Protein AF-A0AAW1RAV0-F1 (afdb_monomer)

Radius of gyration: 24.22 Å; Cα contacts (8 Å, |Δi|>4): 244; chains: 1; bounding box: 45×70×54 Å

Structure (mmCIF, N/CA/C/O backbone):
data_AF-A0AAW1RAV0-F1
#
_entry.id   AF-A0AAW1RAV0-F1
#
loop_
_atom_site.group_PDB
_atom_site.id
_atom_site.type_symbol
_atom_site.label_atom_id
_atom_site.label_alt_id
_atom_site.label_comp_id
_atom_site.label_asym_id
_atom_site.label_entity_id
_atom_site.label_seq_id
_atom_site.pdbx_PDB_ins_code
_atom_site.Cartn_x
_atom_site.Cartn_y
_atom_site.Cartn_z
_atom_site.occupancy
_atom_site.B_iso_or_equiv
_atom_site.auth_seq_id
_atom_site.auth_comp_id
_atom_site.auth_asym_id
_atom_site.auth_atom_id
_atom_site.pdbx_PDB_model_num
ATOM 1 N N . MET A 1 1 ? 7.254 -11.594 7.470 1.00 44.41 1 MET A N 1
ATOM 2 C CA . MET A 1 1 ? 8.210 -12.297 6.587 1.00 44.41 1 MET A CA 1
ATOM 3 C C . MET A 1 1 ? 8.065 -11.671 5.215 1.00 44.41 1 MET A C 1
ATOM 5 O O . MET A 1 1 ? 6.943 -11.585 4.743 1.00 44.41 1 MET A O 1
ATOM 9 N N . GLN A 1 2 ? 9.143 -11.144 4.647 1.00 53.47 2 GLN A N 1
ATOM 10 C CA . GLN A 1 2 ? 9.135 -10.492 3.337 1.00 53.47 2 GLN A CA 1
ATOM 11 C C . GLN A 1 2 ? 9.675 -11.492 2.313 1.00 53.47 2 GLN A C 1
ATOM 13 O O . GLN A 1 2 ? 10.754 -12.042 2.530 1.00 53.47 2 GLN A O 1
ATOM 18 N N . PHE A 1 3 ? 8.926 -11.774 1.246 1.00 66.62 3 PHE A N 1
ATOM 19 C CA . PHE A 1 3 ? 9.378 -12.679 0.187 1.00 66.62 3 PHE A CA 1
ATOM 20 C C . PHE A 1 3 ? 9.877 -11.849 -0.990 1.00 66.62 3 PHE A C 1
ATOM 22 O O . PHE A 1 3 ? 9.057 -11.342 -1.748 1.00 66.62 3 PHE A O 1
ATOM 29 N N . VAL A 1 4 ? 11.200 -11.715 -1.127 1.00 66.69 4 VAL A N 1
ATOM 30 C CA . VAL A 1 4 ? 11.848 -11.036 -2.259 1.00 66.69 4 VAL A CA 1
ATOM 31 C C . VAL A 1 4 ? 12.304 -12.091 -3.271 1.00 66.69 4 VAL A C 1
ATOM 33 O O . VAL A 1 4 ? 13.114 -12.948 -2.908 1.00 66.69 4 VAL A O 1
ATOM 36 N N . PRO A 1 5 ? 11.813 -12.071 -4.521 1.00 67.25 5 PRO A N 1
ATOM 37 C CA . PRO A 1 5 ? 12.264 -13.010 -5.538 1.00 67.25 5 PRO A CA 1
ATOM 38 C C . PRO A 1 5 ? 13.743 -12.762 -5.878 1.00 67.25 5 PRO A C 1
ATOM 40 O O . PRO A 1 5 ? 14.196 -11.622 -5.989 1.00 67.25 5 PRO A O 1
ATOM 43 N N . SER A 1 6 ? 14.510 -13.838 -6.057 1.00 64.38 6 SER A N 1
ATOM 44 C CA . SER A 1 6 ? 15.963 -13.801 -6.297 1.00 64.38 6 SER A CA 1
ATOM 45 C C . SER A 1 6 ? 16.369 -13.170 -7.639 1.00 64.38 6 SER A C 1
ATOM 47 O O . SER A 1 6 ? 17.538 -12.856 -7.840 1.00 64.38 6 SER A O 1
ATOM 49 N N . ASN A 1 7 ? 15.418 -12.936 -8.546 1.00 68.69 7 ASN A N 1
ATOM 50 C CA . ASN A 1 7 ? 15.601 -12.352 -9.877 1.00 68.69 7 ASN A CA 1
ATOM 51 C C . ASN A 1 7 ? 15.061 -10.912 -9.992 1.00 68.69 7 ASN A C 1
ATOM 53 O O . ASN A 1 7 ? 14.466 -10.538 -11.004 1.00 68.69 7 ASN A O 1
ATOM 57 N N . CYS A 1 8 ? 15.281 -10.082 -8.972 1.00 76.75 8 CYS A N 1
ATOM 58 C CA . CYS A 1 8 ? 14.902 -8.672 -9.012 1.00 76.75 8 CYS A CA 1
ATOM 59 C C . CYS A 1 8 ? 15.866 -7.833 -9.870 1.00 76.75 8 CYS A C 1
ATOM 61 O O . CYS A 1 8 ? 16.858 -7.296 -9.382 1.00 76.75 8 CYS A O 1
ATOM 63 N N . SER A 1 9 ? 15.574 -7.704 -11.165 1.00 77.38 9 SER A N 1
ATOM 64 C CA . SER A 1 9 ? 16.346 -6.848 -12.082 1.00 77.38 9 SER A CA 1
ATOM 65 C C . SER A 1 9 ? 15.993 -5.363 -11.960 1.00 77.38 9 SER A C 1
ATOM 67 O O . SER A 1 9 ? 16.792 -4.495 -12.315 1.00 77.38 9 SER A O 1
ATOM 69 N N . ARG A 1 10 ? 14.789 -5.061 -11.461 1.00 85.62 10 ARG A N 1
ATOM 70 C CA . ARG A 1 10 ? 14.250 -3.709 -11.333 1.00 85.62 10 ARG A CA 1
ATOM 71 C C . ARG A 1 10 ? 13.400 -3.590 -10.078 1.00 85.62 10 ARG A C 1
ATOM 73 O O . ARG A 1 10 ? 12.534 -4.425 -9.832 1.00 85.62 10 ARG A O 1
ATOM 80 N N . THR A 1 11 ? 13.619 -2.509 -9.343 1.00 91.44 11 THR A N 1
ATOM 81 C CA . THR A 1 11 ? 12.823 -2.127 -8.178 1.00 91.44 11 THR A CA 1
ATOM 82 C C . THR A 1 11 ? 11.931 -0.933 -8.492 1.00 91.44 11 THR A C 1
ATOM 84 O O . THR A 1 11 ? 12.283 -0.096 -9.327 1.00 91.44 11 THR A O 1
ATOM 87 N N . ALA A 1 12 ? 10.786 -0.859 -7.815 1.00 92.69 12 ALA A N 1
ATOM 88 C CA . ALA A 1 12 ? 9.835 0.237 -7.929 1.00 92.69 12 ALA A CA 1
ATOM 89 C C . ALA A 1 12 ? 10.459 1.566 -7.480 1.00 92.69 12 ALA A C 1
ATOM 91 O O . ALA A 1 12 ? 10.998 1.666 -6.370 1.00 92.69 12 ALA A O 1
ATOM 92 N N . LYS A 1 13 ? 10.358 2.591 -8.329 1.00 93.31 13 LYS A N 1
ATOM 93 C CA . LYS A 1 13 ? 10.820 3.957 -8.056 1.00 93.31 13 LYS A CA 1
ATOM 94 C C . LYS A 1 13 ? 9.695 4.961 -8.271 1.00 93.31 13 LYS A C 1
ATOM 96 O O . LYS A 1 13 ? 8.718 4.683 -8.958 1.00 93.31 13 LYS A O 1
ATOM 101 N N . VAL A 1 14 ? 9.862 6.154 -7.704 1.00 91.69 14 VAL A N 1
ATOM 102 C CA . VAL A 1 14 ? 8.945 7.276 -7.938 1.00 91.69 14 VAL A CA 1
ATOM 103 C C . VAL A 1 14 ? 8.811 7.530 -9.440 1.00 91.69 14 VAL A C 1
ATOM 105 O O . VAL A 1 14 ? 9.811 7.614 -10.154 1.00 91.69 14 VAL A O 1
ATOM 108 N N . GLY A 1 15 ? 7.569 7.638 -9.904 1.00 89.69 15 GLY A N 1
ATOM 109 C CA . GLY A 1 15 ? 7.212 7.797 -11.308 1.00 89.69 15 GLY A CA 1
ATOM 110 C C . GLY A 1 15 ? 6.820 6.497 -12.011 1.00 89.69 15 GLY A C 1
ATOM 111 O O . GLY A 1 15 ? 6.113 6.568 -13.012 1.00 89.69 15 GLY A O 1
ATOM 112 N N . ASP A 1 16 ? 7.213 5.331 -11.493 1.00 91.81 16 ASP A N 1
ATOM 113 C CA . ASP A 1 16 ? 6.839 4.040 -12.075 1.00 91.81 16 ASP A CA 1
ATOM 114 C C . ASP A 1 16 ? 5.346 3.759 -11.921 1.00 91.81 16 ASP A C 1
ATOM 116 O O . ASP A 1 16 ? 4.702 4.209 -10.973 1.00 91.81 16 ASP A O 1
ATOM 120 N N . THR A 1 17 ? 4.798 2.958 -12.834 1.00 93.75 17 THR A N 1
ATOM 121 C CA . THR A 1 17 ? 3.451 2.401 -12.662 1.00 93.75 17 THR A CA 1
ATOM 122 C C . THR A 1 17 ? 3.550 1.006 -12.062 1.00 93.75 17 THR A C 1
ATOM 124 O O . THR A 1 17 ? 4.038 0.073 -12.706 1.00 93.75 17 THR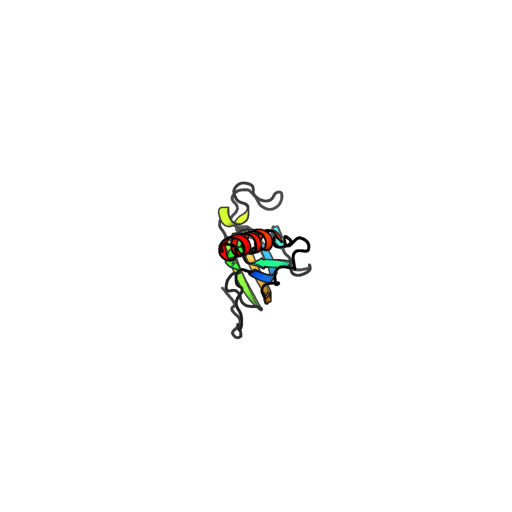 A O 1
ATOM 127 N N . ALA A 1 18 ? 3.085 0.872 -10.822 1.00 94.00 18 ALA A N 1
ATOM 128 C CA . ALA A 1 18 ? 3.015 -0.389 -10.103 1.00 94.00 18 ALA A CA 1
ATOM 129 C C . ALA A 1 18 ? 1.631 -1.012 -10.285 1.00 94.00 18 ALA A C 1
ATOM 131 O O . ALA A 1 18 ? 0.616 -0.371 -10.023 1.00 94.00 18 ALA A O 1
ATOM 132 N N . THR A 1 19 ? 1.600 -2.274 -10.710 1.00 94.81 19 THR A N 1
ATOM 133 C CA . THR A 1 19 ? 0.380 -3.087 -10.745 1.00 94.81 19 THR A CA 1
ATOM 134 C C . THR A 1 19 ? 0.453 -4.111 -9.627 1.00 94.81 19 THR A C 1
ATOM 136 O O . THR A 1 19 ? 1.389 -4.912 -9.587 1.00 94.81 19 THR A O 1
ATOM 139 N N . VAL A 1 20 ? -0.513 -4.090 -8.712 1.00 95.12 20 VAL A N 1
ATOM 140 C CA . VAL A 1 20 ? -0.477 -4.885 -7.482 1.00 95.12 20 VAL A CA 1
ATOM 141 C C . VAL A 1 20 ? -1.792 -5.609 -7.218 1.00 95.12 20 VAL A C 1
ATOM 143 O O . VAL A 1 20 ? -2.877 -5.129 -7.555 1.00 95.12 20 VAL A O 1
ATOM 146 N N . HIS A 1 21 ? -1.690 -6.742 -6.533 1.00 96.38 21 HIS A N 1
ATOM 147 C CA . HIS A 1 21 ? -2.778 -7.262 -5.726 1.00 96.38 21 HIS A CA 1
ATOM 148 C C . HIS A 1 21 ? -2.539 -6.898 -4.266 1.00 96.38 21 HIS A C 1
ATOM 150 O O . HIS A 1 21 ? -1.468 -7.133 -3.729 1.00 96.38 21 HIS A O 1
ATOM 156 N N . TYR A 1 22 ? -3.548 -6.353 -3.603 1.00 94.81 22 TYR A N 1
ATOM 157 C CA . TYR A 1 22 ? -3.516 -6.060 -2.177 1.00 94.81 22 TYR A CA 1
ATOM 158 C C . TYR A 1 22 ? -4.683 -6.709 -1.433 1.00 94.81 22 TYR A C 1
ATOM 160 O O . TYR A 1 22 ? -5.742 -6.978 -2.014 1.00 94.81 22 TYR A O 1
ATOM 168 N N . THR A 1 23 ? -4.482 -6.921 -0.135 1.00 95.19 23 THR A N 1
ATOM 169 C CA . THR A 1 23 ? -5.530 -7.198 0.853 1.00 95.19 23 THR A CA 1
ATOM 170 C C . THR A 1 23 ? -5.290 -6.326 2.081 1.00 95.19 23 THR A C 1
ATOM 172 O O . THR A 1 23 ? -4.218 -6.383 2.681 1.00 95.19 23 THR A O 1
ATOM 175 N N . GLY A 1 24 ? -6.273 -5.495 2.424 1.00 94.38 24 GLY A N 1
ATOM 176 C CA . GLY A 1 24 ? -6.251 -4.606 3.580 1.00 94.38 24 GLY A CA 1
ATOM 177 C C . GLY A 1 24 ? -7.010 -5.214 4.756 1.00 94.38 24 GLY A C 1
ATOM 178 O O . GLY A 1 24 ? -8.185 -5.570 4.637 1.00 94.38 24 GLY A O 1
ATOM 179 N N . THR A 1 25 ? -6.340 -5.318 5.900 1.00 94.94 25 THR A N 1
ATOM 180 C CA . THR A 1 25 ? -6.891 -5.839 7.154 1.00 94.94 25 THR A CA 1
ATOM 181 C C . THR A 1 25 ? -6.666 -4.862 8.308 1.00 94.94 25 THR A C 1
ATOM 183 O O . THR A 1 25 ? -5.683 -4.118 8.344 1.00 94.94 25 THR A O 1
ATOM 186 N N . LEU A 1 26 ? -7.601 -4.841 9.254 1.00 93.81 26 LEU A N 1
ATOM 187 C CA . LEU A 1 26 ? -7.434 -4.176 10.545 1.00 93.81 26 LEU A CA 1
ATOM 188 C C . LEU A 1 26 ? -6.557 -5.039 11.465 1.00 93.81 26 LEU A C 1
ATOM 190 O O . LEU A 1 26 ? -6.390 -6.239 11.246 1.00 93.81 26 LEU A O 1
ATOM 194 N N . THR A 1 27 ? -6.038 -4.458 12.547 1.00 90.38 27 THR A N 1
ATOM 195 C CA . THR A 1 27 ? -5.222 -5.189 13.540 1.00 90.38 27 THR A CA 1
ATOM 196 C C . THR A 1 27 ? -5.956 -6.351 14.210 1.00 90.38 27 THR A C 1
ATOM 198 O O . THR A 1 27 ? -5.315 -7.294 14.662 1.00 90.38 27 THR A O 1
ATOM 201 N N . ASN A 1 28 ? -7.290 -6.319 14.235 1.00 89.25 28 ASN A N 1
ATOM 202 C CA . ASN A 1 28 ? -8.127 -7.417 14.719 1.00 89.25 28 ASN A CA 1
ATOM 203 C C . ASN A 1 28 ? -8.306 -8.560 13.691 1.00 89.25 28 ASN A C 1
ATOM 205 O O . ASN A 1 28 ? -9.051 -9.498 13.955 1.00 89.25 28 ASN A O 1
ATOM 209 N N . GLY A 1 29 ? -7.669 -8.472 12.517 1.00 90.69 29 GLY A N 1
ATOM 210 C CA . GLY A 1 29 ? -7.760 -9.453 11.433 1.00 90.69 29 GLY A CA 1
ATOM 211 C C . GLY A 1 29 ? -8.944 -9.257 10.482 1.00 90.69 29 GLY A C 1
ATOM 212 O O . GLY A 1 29 ? -9.053 -9.983 9.498 1.00 90.69 29 GLY A O 1
ATOM 213 N N . THR A 1 30 ? -9.816 -8.274 10.725 1.00 92.31 30 THR A N 1
ATOM 214 C CA . THR A 1 30 ? -10.963 -8.000 9.847 1.00 92.31 30 THR A CA 1
ATOM 215 C C . THR A 1 30 ? -10.475 -7.437 8.519 1.00 92.31 30 THR A C 1
ATOM 217 O O . THR A 1 30 ? -9.866 -6.367 8.480 1.00 92.31 30 THR A O 1
ATOM 220 N N . GLN A 1 31 ? -10.760 -8.136 7.423 1.00 93.38 31 GLN A N 1
ATOM 221 C CA . GLN A 1 31 ? -10.528 -7.626 6.077 1.00 93.38 31 GLN A CA 1
ATOM 222 C C . GLN A 1 31 ? -11.562 -6.552 5.738 1.00 93.38 31 GLN A C 1
ATOM 224 O O . GLN A 1 31 ? -12.763 -6.809 5.803 1.00 93.38 31 GLN A O 1
ATOM 229 N N . PHE A 1 32 ? -11.097 -5.366 5.345 1.00 91.62 32 PHE A N 1
ATOM 230 C CA . PHE A 1 32 ? -11.970 -4.274 4.904 1.00 91.62 32 PHE A CA 1
ATOM 231 C C . PHE A 1 32 ? -11.976 -4.101 3.384 1.00 91.62 32 PHE A C 1
ATOM 233 O O . PHE A 1 32 ? -12.964 -3.614 2.840 1.00 91.62 32 PHE A O 1
ATOM 240 N N . ASP A 1 33 ? -10.901 -4.500 2.698 1.00 89.31 33 ASP A N 1
ATOM 241 C CA . ASP A 1 33 ? -10.822 -4.440 1.240 1.00 89.31 33 ASP A CA 1
ATOM 242 C C . ASP A 1 33 ? -9.828 -5.466 0.675 1.00 89.31 33 ASP A C 1
ATOM 244 O O . ASP A 1 33 ? -8.864 -5.863 1.335 1.00 89.31 33 ASP A O 1
ATOM 248 N N . SER A 1 34 ? -10.064 -5.911 -0.557 1.00 92.50 34 SER A N 1
ATOM 249 C CA . SER A 1 34 ? -9.135 -6.755 -1.303 1.00 92.50 34 SER A CA 1
ATOM 250 C C . SER A 1 34 ? -9.360 -6.623 -2.803 1.00 92.50 34 SER A C 1
ATOM 252 O O . SER A 1 34 ? -10.485 -6.606 -3.301 1.00 92.50 34 SER A O 1
ATOM 254 N N . SER A 1 35 ? -8.253 -6.601 -3.534 1.00 91.69 35 SER A N 1
ATOM 255 C CA . SER A 1 35 ? -8.251 -6.719 -4.997 1.00 91.69 35 SER A CA 1
ATOM 256 C C . SER A 1 35 ? -8.319 -8.173 -5.481 1.00 91.69 35 SER A C 1
ATOM 258 O O . SER A 1 35 ? -8.487 -8.413 -6.676 1.00 91.69 35 SER A O 1
ATOM 260 N N . ARG A 1 36 ? -8.162 -9.162 -4.588 1.00 87.94 36 ARG A N 1
ATOM 261 C CA . ARG A 1 36 ? -8.256 -10.583 -4.951 1.00 87.94 36 ARG A CA 1
ATOM 262 C C . ARG A 1 36 ? -9.688 -10.886 -5.397 1.00 87.94 36 ARG A C 1
ATOM 264 O O . ARG A 1 36 ? -10.643 -10.540 -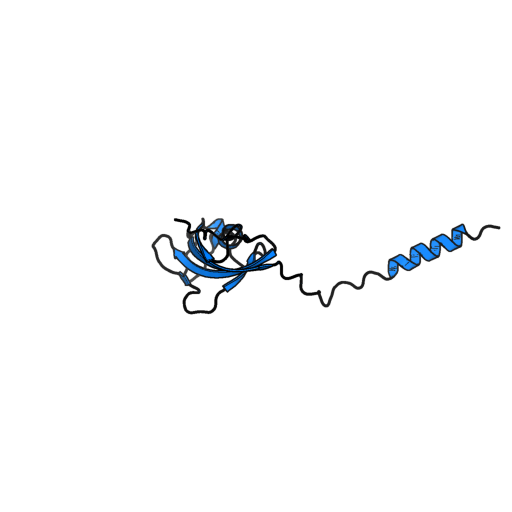4.710 1.00 87.94 36 ARG A O 1
ATOM 271 N N . GLY A 1 37 ? -9.834 -11.518 -6.560 1.00 86.94 37 GLY A N 1
ATOM 272 C CA . GLY A 1 37 ? -11.139 -11.734 -7.198 1.00 86.94 37 GLY A CA 1
ATOM 273 C C . GLY A 1 37 ? -11.607 -10.575 -8.088 1.00 86.94 37 GLY A C 1
ATOM 274 O O . GLY A 1 37 ? -12.695 -10.644 -8.652 1.00 86.94 37 GLY A O 1
ATOM 275 N N . ARG A 1 38 ? -10.788 -9.527 -8.246 1.00 92.50 38 ARG A N 1
ATOM 276 C CA . ARG A 1 38 ? -10.971 -8.433 -9.211 1.00 92.50 38 ARG A CA 1
ATOM 277 C C . ARG A 1 38 ? -9.707 -8.269 -10.060 1.00 92.50 38 ARG A C 1
ATOM 279 O O . ARG A 1 38 ? -8.725 -8.986 -9.870 1.00 92.50 38 ARG A O 1
ATOM 286 N N . ALA A 1 39 ? -9.734 -7.326 -11.002 1.00 90.12 39 ALA A N 1
ATOM 287 C CA . ALA A 1 39 ? -8.538 -6.942 -11.744 1.00 90.12 39 ALA A CA 1
ATOM 288 C C . ALA A 1 39 ? -7.461 -6.366 -10.794 1.00 90.12 39 ALA A C 1
ATOM 290 O O . ALA A 1 39 ? -7.818 -5.703 -9.813 1.00 90.12 39 ALA A O 1
ATOM 291 N N . PRO A 1 40 ? -6.162 -6.592 -11.073 1.00 92.44 40 PRO A N 1
ATOM 292 C CA . PRO A 1 40 ? -5.072 -5.952 -10.344 1.00 92.44 40 PRO A CA 1
ATOM 293 C C . PRO A 1 40 ? -5.213 -4.429 -10.341 1.00 92.44 40 PRO A C 1
ATOM 295 O O . PRO A 1 40 ? -5.655 -3.828 -11.321 1.00 92.44 40 PRO A O 1
ATOM 298 N N . PHE A 1 41 ? -4.813 -3.803 -9.241 1.00 93.75 41 PHE A N 1
ATOM 299 C CA . PHE A 1 41 ? -4.875 -2.358 -9.098 1.00 93.75 41 PHE A CA 1
ATOM 300 C C . PHE A 1 41 ? -3.568 -1.729 -9.582 1.00 93.75 41 PHE A C 1
ATOM 302 O O . PHE A 1 41 ? -2.493 -2.099 -9.109 1.00 93.75 41 PHE A O 1
ATOM 309 N N . ALA A 1 42 ? -3.655 -0.789 -10.522 1.00 92.56 42 ALA A N 1
ATOM 310 C CA . ALA A 1 42 ? -2.507 -0.070 -11.060 1.00 92.56 42 ALA A CA 1
ATOM 311 C C . ALA A 1 42 ? -2.502 1.384 -10.581 1.00 92.56 42 ALA A C 1
ATOM 313 O O . ALA A 1 42 ? -3.520 2.070 -10.664 1.00 92.56 42 ALA A O 1
ATOM 314 N N . PHE A 1 43 ? -1.354 1.857 -10.102 1.00 92.38 43 PHE A N 1
ATOM 315 C CA . PHE A 1 43 ? -1.166 3.241 -9.673 1.00 92.38 43 PHE A CA 1
ATOM 316 C C . PHE A 1 43 ? 0.265 3.720 -9.925 1.00 92.38 43 PHE A C 1
ATOM 318 O O . PHE A 1 43 ? 1.192 2.920 -10.077 1.00 92.38 43 PHE A O 1
ATOM 325 N N . GLN A 1 44 ? 0.443 5.041 -9.970 1.00 94.00 44 GLN A N 1
ATOM 326 C CA . GLN A 1 44 ? 1.758 5.662 -10.089 1.00 94.00 44 GLN A CA 1
ATOM 327 C C . GLN A 1 44 ? 2.408 5.810 -8.710 1.00 94.00 44 GLN A C 1
ATOM 329 O O . GLN A 1 44 ? 1.828 6.421 -7.810 1.00 94.00 44 GLN A O 1
ATOM 334 N N . VAL A 1 45 ? 3.626 5.289 -8.564 1.00 93.31 45 VAL A N 1
ATOM 335 C CA . VAL A 1 45 ? 4.417 5.373 -7.331 1.00 93.31 45 VAL A CA 1
ATOM 336 C C . VAL A 1 45 ? 4.887 6.811 -7.110 1.00 93.31 45 VAL A C 1
ATOM 338 O O . VAL A 1 45 ? 5.469 7.431 -8.003 1.00 93.31 45 VAL A O 1
ATOM 341 N N . GLY A 1 46 ? 4.651 7.341 -5.915 1.00 90.75 46 GLY A N 1
ATOM 342 C CA . GLY A 1 46 ? 4.867 8.742 -5.552 1.00 90.75 46 GLY A CA 1
ATOM 343 C C . GLY A 1 46 ? 3.859 9.706 -6.185 1.00 90.75 46 GLY A C 1
ATOM 344 O O . GLY A 1 46 ? 4.097 10.910 -6.198 1.00 90.75 46 GLY A O 1
ATOM 345 N N . GLY A 1 47 ? 2.764 9.189 -6.750 1.00 90.31 47 GLY A N 1
ATOM 346 C CA . GLY A 1 47 ? 1.696 9.986 -7.354 1.00 90.31 47 GLY A CA 1
ATOM 347 C C . GLY A 1 47 ? 0.590 10.384 -6.375 1.00 90.31 47 GLY A C 1
ATOM 348 O O . GLY A 1 47 ? -0.378 11.012 -6.799 1.00 90.31 47 GLY A O 1
ATOM 349 N N . HIS A 1 48 ? 0.674 9.981 -5.098 1.00 89.38 48 HIS A N 1
ATOM 350 C CA . HIS A 1 48 ? -0.321 10.280 -4.057 1.00 89.38 48 HIS A CA 1
ATOM 351 C C . HIS A 1 48 ? -1.765 9.875 -4.417 1.00 89.38 48 HIS A C 1
ATOM 353 O O . HIS A 1 48 ? -2.732 10.417 -3.887 1.00 89.38 48 HIS A O 1
ATOM 359 N N . SER A 1 49 ? -1.922 8.905 -5.325 1.00 86.94 49 SER A N 1
ATOM 360 C CA . SER A 1 49 ? -3.226 8.359 -5.736 1.00 86.94 49 SER A CA 1
ATOM 361 C C . SER A 1 49 ? -3.751 7.285 -4.774 1.00 86.94 49 SER A C 1
ATOM 363 O O . SER A 1 49 ? -4.889 6.840 -4.890 1.00 86.94 49 SER A O 1
ATOM 365 N N . VAL A 1 50 ? -2.912 6.861 -3.828 1.00 91.31 50 VAL A N 1
ATOM 366 C CA . VAL A 1 50 ? -3.214 5.902 -2.762 1.00 91.31 50 VAL A CA 1
ATOM 367 C C . VAL A 1 50 ? -2.809 6.492 -1.412 1.00 91.31 50 VAL A C 1
ATOM 369 O O . VAL A 1 50 ? -2.154 7.533 -1.350 1.00 91.31 50 VAL A O 1
ATOM 372 N N . ILE A 1 51 ? -3.188 5.827 -0.318 1.00 92.19 51 ILE A N 1
ATOM 373 C CA . ILE A 1 51 ? -2.776 6.246 1.026 1.00 92.19 51 ILE A CA 1
ATOM 374 C C . ILE A 1 51 ? -1.239 6.273 1.152 1.00 92.19 51 ILE A C 1
ATOM 376 O O . ILE A 1 51 ? -0.569 5.392 0.596 1.00 92.19 51 ILE A O 1
ATOM 380 N N . PRO A 1 52 ? -0.666 7.231 1.905 1.00 93.44 52 PRO A N 1
ATOM 381 C CA . PRO A 1 52 ? 0.783 7.428 1.975 1.00 93.44 52 PRO A CA 1
ATOM 382 C C . PRO A 1 52 ? 1.566 6.166 2.352 1.00 93.44 52 PRO A C 1
ATOM 384 O O . PRO A 1 52 ? 2.617 5.893 1.779 1.00 93.44 52 PRO A O 1
ATOM 387 N N . GLY A 1 53 ? 1.048 5.357 3.279 1.00 93.31 53 GLY A N 1
ATOM 388 C CA . GLY A 1 53 ? 1.711 4.133 3.728 1.00 93.31 53 GLY A CA 1
ATOM 389 C C . GLY A 1 53 ? 1.899 3.096 2.619 1.00 93.31 53 GLY A C 1
ATOM 390 O O . GLY A 1 53 ? 2.923 2.415 2.594 1.00 93.31 53 GLY A O 1
ATOM 391 N N . VAL A 1 54 ? 0.952 2.998 1.679 1.00 93.69 54 VAL A N 1
ATOM 392 C CA . VAL A 1 54 ? 1.091 2.125 0.504 1.00 93.69 54 VAL A CA 1
ATOM 393 C C . VAL A 1 54 ? 2.045 2.754 -0.502 1.00 93.69 54 VAL A C 1
ATOM 395 O O . VAL A 1 54 ? 2.950 2.066 -0.965 1.00 93.69 54 VAL A O 1
ATOM 398 N N . ASP A 1 55 ? 1.891 4.050 -0.786 1.00 93.38 55 ASP A N 1
ATOM 399 C CA . ASP A 1 55 ? 2.710 4.754 -1.780 1.00 93.38 55 ASP A CA 1
ATOM 400 C C . ASP A 1 55 ? 4.210 4.666 -1.449 1.00 93.38 55 ASP A C 1
ATOM 402 O O . ASP A 1 55 ? 5.032 4.306 -2.292 1.00 93.38 55 ASP A O 1
ATOM 406 N N . TYR A 1 56 ? 4.567 4.885 -0.180 1.00 93.12 56 TYR A N 1
ATOM 407 C CA . TYR A 1 56 ? 5.942 4.729 0.294 1.00 93.12 56 TYR A CA 1
ATOM 408 C C . TYR A 1 56 ? 6.350 3.264 0.479 1.00 93.12 56 TYR A C 1
ATOM 410 O O . TYR A 1 56 ? 7.498 2.908 0.217 1.00 93.12 56 TYR A O 1
ATOM 418 N N . GLY A 1 57 ? 5.435 2.399 0.922 1.00 92.56 57 GLY A N 1
ATOM 419 C CA . GLY A 1 57 ? 5.746 1.007 1.248 1.00 92.56 57 GLY A CA 1
ATOM 420 C C . GLY A 1 57 ? 6.080 0.129 0.038 1.00 92.56 57 GLY A C 1
ATOM 421 O O . GLY A 1 57 ? 6.828 -0.846 0.179 1.00 92.56 57 GLY A O 1
ATOM 422 N N . VAL A 1 58 ? 5.575 0.485 -1.150 1.00 93.94 58 VAL A N 1
ATOM 423 C CA . VAL A 1 58 ? 5.895 -0.222 -2.401 1.00 93.94 58 VAL A CA 1
ATOM 424 C C . VAL A 1 58 ? 7.234 0.183 -3.007 1.00 93.94 58 VAL A C 1
ATOM 426 O O . VAL A 1 58 ? 7.745 -0.529 -3.871 1.00 93.94 58 VAL A O 1
ATOM 429 N N . ILE A 1 59 ? 7.838 1.290 -2.565 1.00 93.31 59 ILE A N 1
ATOM 430 C CA . ILE A 1 59 ? 9.151 1.711 -3.061 1.00 93.31 59 ILE A CA 1
ATOM 431 C C . ILE A 1 59 ? 10.175 0.612 -2.7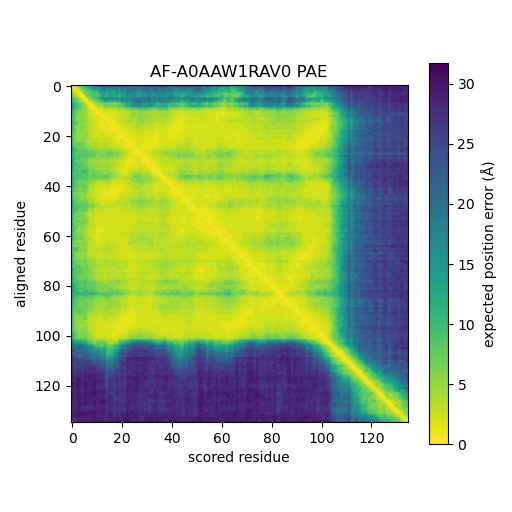56 1.00 93.31 59 ILE A C 1
ATOM 433 O O . ILE A 1 59 ? 10.211 0.017 -1.673 1.00 93.31 59 ILE A O 1
ATOM 437 N N . GLY A 1 60 ? 11.006 0.305 -3.749 1.00 90.75 60 GLY A N 1
ATOM 438 C CA . GLY A 1 60 ? 12.000 -0.753 -3.629 1.00 90.75 60 GLY A CA 1
ATOM 439 C C . GLY A 1 60 ? 11.439 -2.173 -3.755 1.00 90.75 60 GLY A C 1
ATOM 440 O O . GLY A 1 60 ? 12.223 -3.106 -3.621 1.00 90.75 60 GLY A O 1
ATOM 441 N N . MET A 1 61 ? 10.133 -2.364 -3.986 1.00 92.81 61 MET A N 1
ATOM 442 C CA . MET A 1 61 ? 9.584 -3.693 -4.283 1.00 92.81 61 MET A CA 1
ATOM 443 C C . MET A 1 61 ? 9.937 -4.145 -5.698 1.00 92.81 61 MET A C 1
ATOM 445 O O . MET A 1 61 ? 10.074 -3.328 -6.610 1.00 92.81 61 MET A O 1
ATOM 449 N N . CYS A 1 62 ? 10.055 -5.454 -5.873 1.00 91.44 62 CYS A N 1
ATOM 450 C CA . CYS A 1 62 ? 10.286 -6.104 -7.157 1.00 91.44 62 CYS A CA 1
ATOM 451 C C . CYS A 1 62 ? 8.987 -6.690 -7.723 1.00 91.44 62 CYS A C 1
ATOM 453 O O . CYS A 1 62 ? 8.103 -7.090 -6.969 1.00 91.44 62 CYS A O 1
ATOM 455 N N . ALA A 1 63 ? 8.883 -6.828 -9.047 1.00 91.00 63 ALA A N 1
ATOM 456 C CA . ALA A 1 63 ? 7.805 -7.627 -9.633 1.00 91.00 63 ALA A CA 1
ATOM 457 C C . ALA A 1 63 ? 7.893 -9.085 -9.138 1.00 91.00 63 ALA A C 1
ATOM 459 O O . ALA A 1 63 ? 8.971 -9.678 -9.134 1.00 91.00 63 ALA A O 1
ATOM 460 N N . GLY A 1 64 ? 6.767 -9.640 -8.694 1.00 89.56 64 GLY A N 1
ATOM 461 C CA . GLY A 1 64 ? 6.655 -10.932 -8.014 1.00 89.56 64 GLY A CA 1
ATOM 462 C C . GLY A 1 64 ? 6.918 -10.897 -6.502 1.00 89.56 64 GLY A C 1
ATOM 463 O O . GLY A 1 64 ? 6.799 -11.930 -5.848 1.00 89.56 64 GLY A O 1
ATOM 464 N N . GLU A 1 65 ? 7.285 -9.748 -5.923 1.00 91.50 65 GLU A N 1
ATOM 465 C CA . GLU A 1 65 ? 7.489 -9.612 -4.477 1.00 91.50 65 GLU A CA 1
ATOM 466 C C . GLU A 1 65 ? 6.155 -9.540 -3.731 1.00 91.50 65 GLU A C 1
ATOM 468 O O . GLU A 1 65 ? 5.228 -8.852 -4.161 1.00 91.50 65 GLU A O 1
ATOM 473 N N . ASN A 1 66 ? 6.094 -10.184 -2.564 1.00 92.25 66 ASN A N 1
ATOM 474 C CA . ASN A 1 66 ? 5.011 -9.988 -1.608 1.00 92.25 66 ASN A CA 1
ATOM 475 C C . ASN A 1 66 ? 5.552 -9.353 -0.320 1.00 92.25 66 ASN A C 1
ATOM 477 O O . ASN A 1 66 ? 6.526 -9.834 0.276 1.00 92.25 66 ASN A O 1
ATOM 481 N N . ARG A 1 67 ? 4.909 -8.266 0.109 1.00 92.94 67 ARG A N 1
ATOM 482 C CA . ARG A 1 67 ? 5.302 -7.464 1.263 1.00 92.94 67 ARG A CA 1
ATOM 483 C C . ARG A 1 67 ? 4.084 -7.106 2.103 1.00 92.94 67 ARG A C 1
ATOM 485 O O . ARG A 1 67 ? 3.096 -6.564 1.616 1.00 92.94 67 ARG A O 1
ATOM 492 N N . THR A 1 68 ? 4.210 -7.346 3.400 1.00 94.19 68 THR A N 1
ATOM 493 C CA . THR A 1 68 ? 3.264 -6.863 4.401 1.00 94.19 68 THR A CA 1
ATOM 494 C C . THR A 1 68 ? 3.679 -5.472 4.872 1.00 94.19 68 THR A C 1
ATOM 496 O O . THR A 1 68 ? 4.775 -5.296 5.404 1.00 94.19 68 THR A O 1
ATOM 499 N N . LEU A 1 69 ? 2.788 -4.499 4.726 1.00 93.56 69 LEU A N 1
ATOM 500 C CA . LEU A 1 69 ? 2.942 -3.129 5.193 1.00 93.56 69 LEU A CA 1
ATOM 501 C C . LEU A 1 69 ? 2.036 -2.909 6.403 1.00 93.56 69 LEU A C 1
ATOM 503 O O . LEU A 1 69 ? 0.814 -2.960 6.281 1.00 93.56 69 LEU A O 1
ATOM 507 N N . THR A 1 70 ? 2.626 -2.638 7.563 1.00 94.25 70 THR A N 1
ATOM 508 C CA . THR A 1 70 ? 1.882 -2.180 8.741 1.00 94.25 70 THR A CA 1
ATOM 509 C C . THR A 1 70 ? 2.052 -0.676 8.847 1.00 94.25 70 THR A C 1
ATOM 511 O O . THR A 1 70 ? 3.179 -0.191 8.930 1.00 94.25 70 THR A O 1
ATOM 514 N N . MET A 1 71 ? 0.948 0.061 8.837 1.00 91.94 71 MET A N 1
ATOM 515 C CA . MET A 1 71 ? 0.969 1.519 8.844 1.00 91.94 71 MET A CA 1
ATOM 516 C C . MET A 1 71 ? 0.126 2.075 9.983 1.00 91.94 71 MET A C 1
ATOM 518 O O . MET A 1 71 ? -0.992 1.620 10.242 1.00 91.94 71 MET A O 1
ATOM 522 N N . VAL A 1 72 ? 0.699 3.071 10.654 1.00 94.50 72 VAL A N 1
ATOM 523 C CA . VAL A 1 72 ? 0.013 3.878 11.662 1.00 94.50 72 VAL A CA 1
ATOM 524 C C . VAL A 1 72 ? -1.105 4.702 11.008 1.00 94.50 72 VAL A C 1
ATOM 526 O O . VAL A 1 72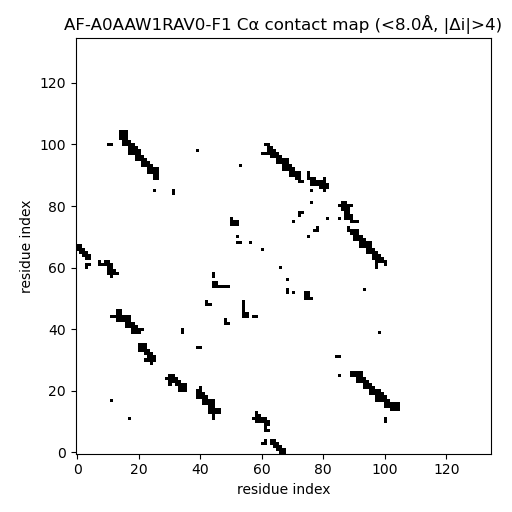 ? -1.061 4.926 9.790 1.00 94.50 72 VAL A O 1
ATOM 529 N N . PRO A 1 73 ? -2.113 5.149 11.774 1.00 93.56 73 PRO A N 1
ATOM 530 C CA . PRO A 1 73 ? -3.285 5.812 11.211 1.00 93.56 73 PRO A CA 1
ATOM 531 C C . PRO A 1 73 ? -2.954 7.034 10.350 1.00 93.56 73 PRO A C 1
ATOM 533 O O . PRO A 1 73 ? -3.625 7.268 9.348 1.00 93.56 73 PRO A O 1
ATOM 536 N N . GLU A 1 74 ? -1.902 7.779 10.692 1.00 93.56 74 GLU A N 1
ATOM 537 C CA . GLU A 1 74 ? -1.447 8.985 9.990 1.00 93.56 74 GLU A CA 1
ATOM 538 C C . GLU A 1 74 ? -0.999 8.699 8.550 1.00 93.56 74 GLU A C 1
ATOM 540 O O . GLU A 1 74 ? -1.091 9.569 7.688 1.00 93.56 74 GLU A O 1
ATOM 545 N N . LEU A 1 75 ? -0.548 7.472 8.277 1.00 91.75 75 LEU A N 1
ATOM 546 C CA . LEU A 1 75 ? -0.163 7.006 6.943 1.00 91.75 75 LEU A CA 1
ATOM 547 C C . LEU A 1 75 ? -1.297 6.249 6.228 1.00 91.75 75 LEU A C 1
ATOM 549 O O . LEU A 1 75 ? -1.114 5.796 5.097 1.00 91.75 75 LEU A O 1
ATOM 553 N N . GLY A 1 76 ? -2.452 6.106 6.882 1.00 92.50 76 GLY A N 1
ATOM 554 C CA . GLY A 1 76 ? -3.656 5.465 6.363 1.00 92.50 76 GLY A CA 1
ATOM 555 C C . GLY A 1 76 ? -4.809 6.456 6.199 1.00 92.50 76 GLY A C 1
ATOM 556 O O . GLY A 1 76 ? -4.723 7.398 5.416 1.00 92.50 76 GLY A O 1
ATOM 557 N N . TYR A 1 77 ? -5.905 6.226 6.929 1.00 93.06 77 TYR A N 1
ATOM 558 C CA . TYR A 1 77 ? -7.124 7.050 6.874 1.00 93.06 77 TYR A CA 1
ATOM 559 C C . TYR A 1 77 ? -7.264 8.056 8.037 1.00 93.06 77 TYR A C 1
ATOM 561 O O . TYR A 1 77 ? -8.258 8.784 8.120 1.00 93.06 77 TYR A O 1
ATOM 569 N N . GLY A 1 78 ? -6.286 8.105 8.946 1.00 92.75 78 GLY A N 1
ATOM 570 C CA . GLY A 1 78 ? -6.216 9.051 10.060 1.00 92.75 78 GLY A CA 1
ATOM 571 C C . GLY A 1 78 ? -7.445 9.055 10.973 1.00 92.75 78 GLY A C 1
ATOM 572 O O . GLY A 1 78 ? -8.174 8.068 11.099 1.00 92.75 78 GLY A O 1
ATOM 573 N N . ALA A 1 79 ? -7.706 10.209 11.588 1.00 94.12 79 ALA A N 1
ATOM 574 C CA . ALA A 1 79 ? -8.838 10.415 12.493 1.00 94.12 79 ALA A CA 1
ATOM 575 C C . ALA A 1 79 ? -10.211 10.362 11.804 1.00 94.12 79 ALA A C 1
ATOM 577 O O . ALA A 1 79 ? -11.231 10.253 12.477 1.00 94.12 79 ALA A O 1
ATOM 578 N N . LYS A 1 80 ? -10.261 10.435 10.469 1.00 92.12 80 LYS A N 1
ATOM 579 C CA . LYS A 1 80 ? -11.518 10.331 9.720 1.00 92.12 80 LYS A CA 1
ATOM 580 C C . LYS A 1 80 ? -11.945 8.875 9.517 1.00 92.12 80 LYS A C 1
ATOM 582 O O . LYS A 1 80 ? -13.142 8.596 9.491 1.00 92.12 80 LYS A O 1
ATOM 587 N N . GLY A 1 81 ? -10.984 7.960 9.375 1.00 91.88 81 GLY A N 1
ATOM 588 C CA . GLY A 1 81 ? -11.265 6.597 8.932 1.00 91.88 81 GLY A CA 1
ATOM 589 C C . GLY A 1 81 ? -11.842 6.556 7.509 1.00 91.88 81 GLY A C 1
ATOM 590 O O . GLY A 1 81 ? -11.811 7.544 6.769 1.00 91.88 81 GLY A O 1
ATOM 591 N N . ALA A 1 82 ? -12.394 5.406 7.132 1.00 90.62 82 ALA A N 1
ATOM 592 C CA . ALA A 1 82 ? -13.142 5.199 5.894 1.00 90.62 82 ALA A CA 1
ATOM 593 C C . ALA A 1 82 ? -14.433 4.420 6.207 1.00 90.62 82 ALA A C 1
ATOM 595 O O . ALA A 1 82 ? -14.457 3.189 6.142 1.00 90.62 82 ALA A O 1
ATOM 596 N N . PRO A 1 83 ? -15.511 5.117 6.606 1.00 88.00 83 PRO A N 1
ATOM 597 C CA . PRO A 1 83 ? -16.776 4.472 6.935 1.00 88.00 83 PRO A CA 1
ATOM 598 C C . PRO A 1 83 ? -17.380 3.726 5.728 1.00 88.00 83 PRO A C 1
ATOM 600 O O . PRO A 1 83 ? -17.257 4.210 4.602 1.00 88.00 83 PRO A O 1
ATOM 603 N N . PRO A 1 84 ? -18.078 2.592 5.941 1.00 90.25 84 PRO A N 1
ATOM 604 C CA . PRO A 1 84 ? -18.370 1.963 7.235 1.00 90.25 84 PRO A CA 1
ATOM 605 C C . PRO A 1 84 ? -17.299 0.963 7.708 1.00 90.25 84 PRO A C 1
ATOM 607 O O . PRO A 1 84 ? -17.455 0.374 8.773 1.00 90.25 84 PRO A O 1
ATOM 610 N N . THR A 1 85 ? -16.243 0.724 6.928 1.00 89.50 85 THR A N 1
ATOM 611 C CA . THR A 1 85 ? -15.366 -0.446 7.101 1.00 89.50 85 THR A CA 1
ATOM 612 C C . THR A 1 85 ? -14.086 -0.167 7.885 1.00 89.50 85 THR A C 1
ATOM 614 O O . THR A 1 85 ? -13.570 -1.076 8.532 1.00 89.50 85 THR A O 1
ATOM 617 N N . VAL A 1 86 ? -13.581 1.070 7.871 1.00 91.69 86 VAL A N 1
ATOM 618 C CA . VAL A 1 86 ? -12.371 1.465 8.604 1.00 91.69 86 VAL A CA 1
ATOM 619 C C . VAL A 1 86 ? -12.707 2.532 9.649 1.00 91.69 86 VAL A C 1
ATOM 621 O O . VAL A 1 86 ? -13.011 3.671 9.282 1.00 91.69 86 VAL A O 1
ATOM 624 N N . PRO A 1 87 ? -12.633 2.206 10.950 1.00 93.38 87 PRO A N 1
ATOM 625 C CA . PRO A 1 87 ? -12.840 3.179 12.016 1.00 93.38 87 PRO A CA 1
ATOM 626 C C . PRO A 1 87 ? -11.777 4.295 12.033 1.00 93.38 87 PRO A C 1
ATOM 628 O O . PRO A 1 87 ? -10.651 4.090 11.563 1.00 93.38 87 PRO A O 1
ATOM 631 N N . PRO A 1 88 ? -12.087 5.455 12.636 1.00 95.25 88 PRO A N 1
ATOM 632 C CA . PRO A 1 88 ? -11.105 6.476 12.997 1.00 95.25 88 PRO A CA 1
ATOM 633 C C . PRO A 1 88 ? -9.874 5.918 13.719 1.00 95.25 88 PRO A C 1
ATOM 635 O O . PRO A 1 88 ? -10.000 5.031 14.559 1.00 95.25 88 PRO A O 1
ATOM 638 N N . ASN A 1 89 ? -8.697 6.484 13.440 1.00 94.19 89 ASN A N 1
ATOM 639 C CA . ASN A 1 89 ? -7.432 6.168 14.119 1.00 94.19 89 ASN A CA 1
ATOM 640 C C . ASN A 1 89 ? -7.048 4.676 14.084 1.00 94.19 89 ASN A C 1
ATOM 642 O O . ASN A 1 89 ? -6.403 4.166 14.999 1.00 94.19 89 ASN A O 1
ATOM 646 N N . SER A 1 90 ? -7.442 3.964 13.026 1.00 92.44 90 SER A N 1
ATOM 647 C CA . SER A 1 90 ? -7.126 2.544 12.871 1.00 92.44 90 SER A CA 1
ATOM 648 C C . SER A 1 90 ? -5.727 2.333 12.299 1.00 92.44 90 SER A C 1
ATOM 650 O O . SER A 1 90 ? -5.388 2.882 11.251 1.00 92.44 90 SER A O 1
ATOM 652 N N . THR A 1 91 ? -4.943 1.475 12.949 1.00 94.12 91 THR A N 1
ATOM 653 C CA . THR A 1 91 ? -3.729 0.895 12.363 1.00 94.12 91 THR A CA 1
ATOM 654 C C . THR A 1 91 ? -4.129 -0.131 11.310 1.00 94.12 91 THR A C 1
ATOM 656 O O . THR A 1 91 ? -4.987 -0.984 11.556 1.00 94.12 91 THR A O 1
ATOM 659 N N . LEU A 1 92 ? -3.497 -0.060 10.142 1.00 94.19 92 LEU A N 1
ATOM 660 C CA . LEU A 1 92 ? -3.838 -0.897 8.996 1.00 94.19 92 LEU A CA 1
ATOM 661 C C . LEU A 1 92 ? -2.686 -1.832 8.663 1.00 94.19 92 LEU A C 1
ATOM 663 O O . LEU A 1 92 ? -1.511 -1.480 8.800 1.00 94.19 92 LEU A O 1
ATOM 667 N N . LYS A 1 93 ? -3.039 -3.012 8.167 1.00 96.06 93 LYS A N 1
ATOM 668 C CA . LYS A 1 93 ? -2.104 -3.979 7.614 1.00 96.06 93 LYS A CA 1
ATOM 669 C C . LYS A 1 93 ? -2.494 -4.270 6.170 1.00 96.06 93 LYS A C 1
ATOM 671 O O . LYS A 1 93 ? -3.612 -4.703 5.905 1.00 96.06 93 LYS A O 1
ATOM 676 N N . PHE A 1 94 ? -1.567 -4.049 5.251 1.00 95.06 94 PHE A N 1
ATOM 677 C CA . PHE A 1 94 ? -1.739 -4.336 3.834 1.00 95.06 94 PHE A CA 1
ATOM 678 C C . PHE A 1 94 ? -0.772 -5.427 3.410 1.00 95.06 94 PHE A C 1
ATOM 680 O O . PHE A 1 94 ? 0.438 -5.244 3.483 1.00 95.06 94 PHE A O 1
ATOM 687 N N . ASP A 1 95 ? -1.302 -6.545 2.941 1.00 94.69 95 ASP A N 1
ATOM 688 C CA . ASP A 1 95 ? -0.516 -7.561 2.252 1.00 94.69 95 ASP A CA 1
ATOM 689 C C . ASP A 1 95 ? -0.551 -7.246 0.755 1.00 94.69 95 ASP A C 1
ATOM 691 O O . ASP A 1 95 ? -1.613 -7.317 0.132 1.00 94.69 95 ASP A O 1
ATOM 695 N N . VAL A 1 96 ? 0.592 -6.822 0.208 1.00 95.12 96 VAL A N 1
ATOM 696 C CA . VAL A 1 96 ? 0.746 -6.327 -1.165 1.00 95.12 96 VAL A CA 1
ATOM 697 C C . VAL A 1 96 ? 1.640 -7.273 -1.953 1.00 95.12 96 VAL A C 1
ATOM 699 O O . VAL A 1 96 ? 2.808 -7.457 -1.631 1.00 95.12 96 VAL A O 1
ATOM 702 N N . GLU A 1 97 ? 1.101 -7.823 -3.031 1.00 94.19 97 GLU A N 1
ATOM 703 C CA . GLU A 1 97 ? 1.821 -8.573 -4.049 1.00 94.19 97 GLU A CA 1
ATOM 704 C C . GLU A 1 97 ? 1.998 -7.700 -5.290 1.00 94.19 97 GLU A C 1
ATOM 706 O O . GLU A 1 97 ? 1.028 -7.232 -5.891 1.00 94.19 97 GLU A O 1
ATOM 711 N N . MET A 1 98 ? 3.243 -7.500 -5.699 1.00 93.44 98 MET A N 1
ATOM 712 C CA . MET A 1 98 ? 3.560 -6.753 -6.901 1.00 93.44 98 MET A CA 1
ATOM 713 C C . MET A 1 98 ? 3.490 -7.662 -8.121 1.00 93.44 98 MET A C 1
ATOM 715 O O . MET A 1 98 ? 4.292 -8.573 -8.270 1.00 93.44 98 MET A O 1
ATOM 719 N N . ILE A 1 99 ? 2.546 -7.401 -9.018 1.00 93.69 99 ILE A N 1
ATOM 720 C CA . ILE A 1 99 ? 2.331 -8.212 -10.220 1.00 93.69 99 ILE A CA 1
ATOM 721 C C . ILE A 1 99 ? 3.278 -7.771 -11.330 1.00 93.69 99 ILE A C 1
ATOM 723 O O . ILE A 1 99 ? 3.942 -8.595 -11.956 1.00 93.69 99 ILE A O 1
ATOM 727 N N . SER A 1 100 ? 3.369 -6.464 -11.568 1.00 91.69 100 SER A N 1
ATOM 728 C CA . SER A 1 100 ? 4.259 -5.911 -12.584 1.00 91.69 100 SER A CA 1
ATOM 729 C C . SER A 1 100 ? 4.664 -4.472 -12.273 1.00 91.69 100 SER A C 1
ATOM 731 O O . SER A 1 100 ? 3.986 -3.746 -11.542 1.00 91.69 100 SER A O 1
ATOM 733 N N . LEU A 1 101 ? 5.796 -4.072 -12.853 1.00 91.50 101 LEU A N 1
ATOM 734 C CA . LEU A 1 101 ? 6.333 -2.718 -12.793 1.00 91.50 101 LEU A CA 1
ATOM 735 C C . LEU A 1 101 ? 6.590 -2.218 -14.208 1.00 91.50 101 LEU A C 1
ATOM 737 O O . LEU A 1 101 ? 7.491 -2.714 -14.888 1.00 91.50 101 LEU A O 1
ATOM 741 N N . ALA A 1 102 ? 5.842 -1.206 -14.629 1.00 89.06 102 ALA A N 1
ATOM 742 C CA . ALA A 1 102 ? 6.148 -0.468 -15.844 1.00 89.06 102 ALA A CA 1
ATOM 743 C C . ALA A 1 102 ? 7.055 0.723 -15.519 1.00 89.06 102 ALA A C 1
ATOM 745 O O . ALA A 1 102 ? 7.100 1.208 -14.384 1.00 89.06 102 ALA A O 1
ATOM 746 N N . GLY A 1 103 ? 7.846 1.152 -16.505 1.00 82.44 103 GLY A N 1
ATOM 747 C CA . GLY A 1 103 ? 8.661 2.362 -16.404 1.00 82.44 103 GLY A CA 1
ATOM 748 C C . GLY A 1 103 ? 7.835 3.599 -16.070 1.00 82.44 103 GLY A C 1
ATOM 749 O O . GLY A 1 103 ? 6.602 3.519 -16.057 1.00 82.44 103 GLY A O 1
ATOM 750 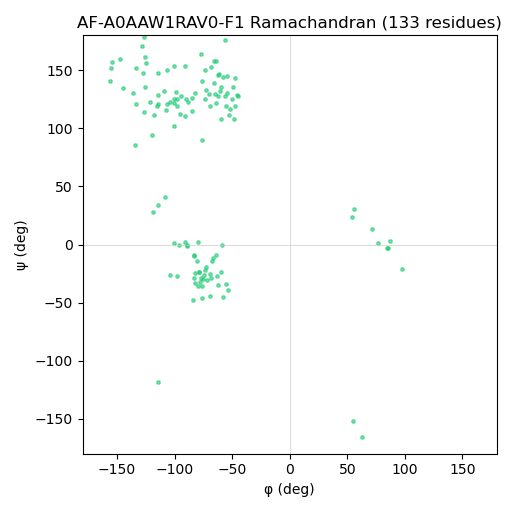N N . PRO A 1 104 ? 8.487 4.754 -15.864 1.00 70.12 104 PRO A N 1
ATOM 751 C CA . PRO A 1 104 ? 7.775 6.011 -15.882 1.00 70.12 104 PRO A CA 1
ATOM 752 C C . PRO A 1 104 ? 6.985 6.057 -17.180 1.00 70.12 104 PRO A C 1
ATOM 754 O O . PRO A 1 104 ? 7.569 5.990 -18.266 1.00 70.12 104 PRO A O 1
ATOM 757 N N . VAL A 1 105 ? 5.657 6.101 -17.068 1.00 58.97 105 VAL A N 1
ATOM 758 C CA . VAL A 1 105 ? 4.831 6.473 -18.208 1.00 58.97 105 VAL A CA 1
ATOM 759 C C . VAL A 1 105 ? 5.327 7.870 -18.525 1.00 58.97 105 VAL A C 1
ATOM 761 O O . VAL A 1 105 ? 5.152 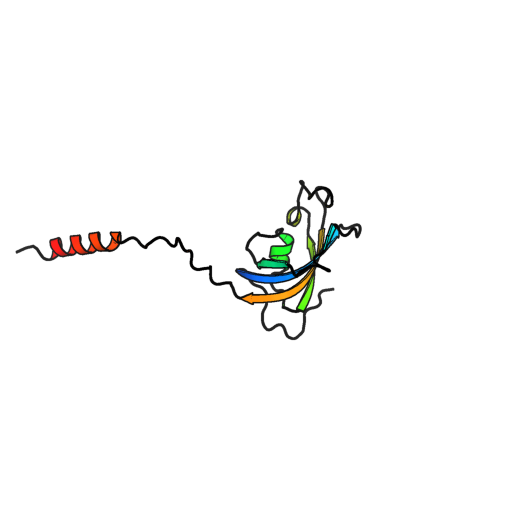8.775 -17.707 1.00 58.97 105 VAL A O 1
ATOM 764 N N . ALA A 1 106 ? 6.069 8.016 -19.631 1.00 54.44 106 ALA A N 1
ATOM 765 C CA . ALA A 1 106 ? 6.478 9.328 -20.104 1.00 54.44 106 ALA A CA 1
ATOM 766 C C . ALA A 1 106 ? 5.227 10.203 -20.011 1.00 54.44 106 ALA A C 1
ATOM 768 O O . ALA A 1 106 ? 4.173 9.722 -20.448 1.00 54.44 106 ALA A O 1
ATOM 769 N N . PRO A 1 107 ? 5.293 11.379 -19.354 1.00 52.81 107 PRO A N 1
ATOM 770 C CA . PRO A 1 107 ? 4.107 12.192 -19.142 1.00 52.81 107 PRO A 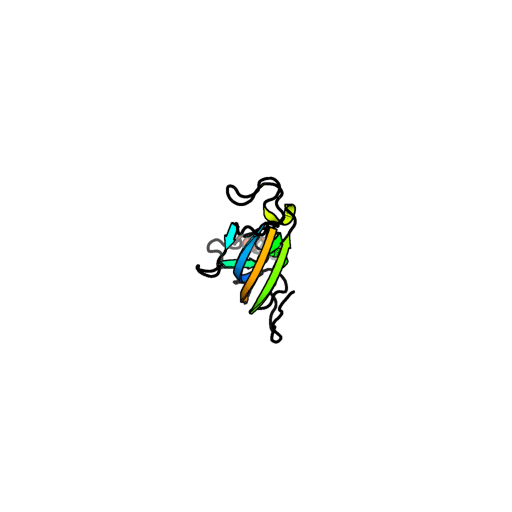CA 1
ATOM 771 C C . PRO A 1 107 ? 3.404 12.268 -20.486 1.00 52.81 107 PRO A C 1
ATOM 773 O O . PRO A 1 107 ? 4.044 12.640 -21.476 1.00 52.81 107 PRO A O 1
ATOM 776 N N . ALA A 1 108 ? 2.157 11.777 -20.538 1.00 49.22 108 ALA A N 1
ATOM 777 C CA . ALA A 1 108 ? 1.384 11.796 -21.770 1.00 49.22 108 ALA A CA 1
ATOM 778 C C . ALA A 1 108 ? 1.566 13.199 -22.358 1.00 49.22 108 ALA A C 1
ATOM 780 O O . ALA A 1 108 ? 1.466 14.156 -21.582 1.00 49.22 108 ALA A O 1
ATOM 781 N N . PRO A 1 109 ? 1.946 13.347 -23.641 1.00 48.94 109 PRO A N 1
ATOM 782 C CA . PRO A 1 109 ? 2.214 14.663 -24.193 1.00 48.94 109 PRO A CA 1
ATOM 783 C C . PRO A 1 109 ? 0.993 15.527 -23.899 1.00 48.94 109 PRO A C 1
ATOM 785 O O . PRO A 1 109 ? -0.099 15.236 -24.385 1.00 48.94 109 PRO A O 1
ATOM 788 N N . ASN A 1 110 ? 1.160 16.514 -23.014 1.00 55.16 110 ASN A N 1
ATOM 789 C CA . ASN A 1 110 ? 0.070 17.389 -22.618 1.00 55.16 110 ASN A CA 1
ATOM 790 C C . ASN A 1 110 ? -0.479 17.998 -23.914 1.00 55.16 110 ASN A C 1
ATOM 792 O O . ASN A 1 110 ? 0.272 18.714 -24.581 1.00 55.16 110 ASN A O 1
ATOM 796 N N . PRO A 1 111 ? -1.758 17.790 -24.277 1.00 55.25 111 PRO A N 1
ATOM 797 C CA . PRO A 1 111 ? -2.324 18.437 -25.462 1.00 55.25 111 PRO A CA 1
ATOM 798 C C . PRO A 1 111 ? -2.373 19.969 -25.308 1.00 55.25 111 PRO A C 1
ATOM 800 O O . PRO A 1 111 ? -2.638 20.681 -26.268 1.00 55.25 111 PRO A O 1
ATOM 803 N N . LEU A 1 112 ? -2.095 20.472 -24.098 1.00 52.84 112 LEU A N 1
ATOM 804 C CA . LEU A 1 112 ? -2.010 21.881 -23.726 1.00 52.84 112 LEU A CA 1
ATOM 805 C C . LEU A 1 112 ? -0.616 22.273 -23.208 1.00 52.84 112 LEU A C 1
ATOM 807 O O . LEU A 1 112 ? -0.509 23.189 -22.393 1.00 52.84 112 LEU A O 1
ATOM 811 N N . ALA A 1 113 ? 0.462 21.597 -23.630 1.00 51.12 113 ALA A N 1
ATOM 812 C CA . ALA A 1 113 ? 1.793 22.175 -23.442 1.00 51.12 113 ALA A CA 1
ATOM 813 C C . ALA A 1 113 ? 1.756 23.618 -23.989 1.00 51.12 113 ALA A C 1
ATOM 815 O O . ALA A 1 113 ? 1.306 23.804 -25.124 1.00 51.12 113 ALA A O 1
ATOM 816 N N . PRO A 1 114 ? 2.125 24.646 -23.200 1.00 45.53 114 PRO A N 1
ATOM 817 C CA . PRO A 1 114 ? 2.048 26.018 -23.671 1.00 45.53 114 PRO A CA 1
ATOM 818 C C . PRO A 1 114 ? 2.872 26.113 -24.951 1.00 45.53 114 PRO A C 1
ATOM 820 O O . PRO A 1 114 ? 4.029 25.688 -24.971 1.00 45.53 114 PRO A O 1
ATOM 823 N N . LEU A 1 115 ? 2.269 26.646 -26.018 1.00 49.62 115 LEU A N 1
ATOM 824 C CA . LEU A 1 115 ? 3.016 27.147 -27.165 1.00 49.62 115 LEU A CA 1
ATOM 825 C C . LEU A 1 115 ? 4.114 28.032 -26.573 1.00 49.62 115 LEU A C 1
ATOM 827 O O . LEU A 1 115 ? 3.808 29.072 -25.986 1.00 49.62 115 LEU A O 1
ATOM 831 N N . ALA A 1 116 ? 5.368 27.577 -26.618 1.00 47.41 116 ALA A N 1
ATOM 832 C CA . ALA A 1 116 ? 6.485 28.379 -26.147 1.00 47.41 116 ALA A CA 1
ATOM 833 C C . ALA A 1 116 ? 6.357 29.769 -26.794 1.00 47.41 116 ALA A C 1
ATOM 835 O O . ALA A 1 116 ? 6.005 29.860 -27.976 1.00 47.41 116 ALA A O 1
ATOM 836 N N . PRO A 1 117 ? 6.542 30.858 -26.036 1.00 45.06 117 PRO A N 1
ATOM 837 C CA . PRO A 1 117 ? 6.179 32.168 -26.528 1.00 45.06 117 PRO A CA 1
ATOM 838 C C . PRO A 1 117 ? 7.050 32.507 -27.742 1.00 45.06 117 PRO A C 1
ATOM 840 O O . PRO A 1 117 ? 8.265 32.644 -27.630 1.00 45.06 117 PRO A O 1
ATOM 843 N N . ILE A 1 118 ? 6.410 32.775 -28.883 1.00 56.25 118 ILE A N 1
ATOM 844 C CA . ILE A 1 118 ? 6.999 33.460 -30.053 1.00 56.25 118 ILE A CA 1
ATOM 845 C C . ILE A 1 118 ? 7.521 34.876 -29.662 1.00 56.25 118 ILE A C 1
ATOM 847 O O . ILE A 1 118 ? 8.100 35.606 -30.459 1.00 56.25 118 ILE A O 1
ATOM 851 N N . VAL A 1 119 ? 7.371 35.281 -28.396 1.00 47.88 119 VAL A N 1
ATOM 852 C CA . VAL A 1 119 ? 7.766 36.587 -27.855 1.00 47.88 119 VAL A CA 1
ATOM 853 C C . VAL A 1 119 ? 9.283 36.737 -27.689 1.00 47.88 119 VAL A C 1
ATOM 855 O O . VAL A 1 119 ? 9.776 37.863 -27.716 1.00 47.88 119 VAL A O 1
ATOM 858 N N . THR A 1 120 ? 10.067 35.657 -27.588 1.00 46.91 120 THR A N 1
ATOM 859 C CA . THR A 1 120 ? 11.531 35.806 -27.442 1.00 46.91 120 THR A CA 1
ATOM 860 C C . THR A 1 120 ? 12.211 36.253 -28.744 1.00 46.91 120 THR A C 1
ATOM 862 O O . THR A 1 120 ? 13.287 36.845 -28.706 1.00 46.91 120 THR A O 1
ATOM 865 N N . THR A 1 121 ? 11.572 36.081 -29.905 1.00 51.81 121 THR A N 1
ATOM 866 C CA . THR A 1 121 ? 12.165 36.478 -31.193 1.00 51.81 121 THR A CA 1
ATOM 867 C C . THR A 1 121 ? 12.068 37.987 -31.465 1.00 51.81 121 THR A C 1
ATOM 869 O O . THR A 1 121 ? 12.914 38.530 -32.174 1.00 51.81 121 THR A O 1
ATOM 872 N N . PHE A 1 122 ? 11.122 38.709 -30.851 1.00 58.91 122 PHE A N 1
ATOM 873 C CA . PHE A 1 122 ? 10.932 40.142 -31.127 1.00 58.91 122 PHE A CA 1
ATOM 874 C C . PHE A 1 122 ? 11.877 41.073 -30.353 1.00 58.91 122 PHE A C 1
ATOM 876 O O . PHE A 1 122 ? 12.196 42.155 -30.842 1.00 58.91 122 PHE A O 1
ATOM 883 N N . LEU A 1 123 ? 12.403 40.656 -29.196 1.00 57.88 123 LEU A N 1
ATOM 884 C CA . LEU A 1 123 ? 13.388 41.464 -28.461 1.00 57.88 123 LEU A CA 1
ATOM 885 C C . LEU A 1 123 ? 14.819 41.279 -28.991 1.00 57.88 123 LEU A C 1
ATOM 887 O O . LEU A 1 123 ? 15.608 42.224 -28.968 1.00 57.88 123 LEU A O 1
ATOM 891 N N . GLN A 1 124 ? 15.147 40.109 -29.549 1.00 56.62 124 GLN A N 1
ATOM 892 C CA . GLN A 1 124 ? 16.464 39.873 -30.152 1.00 56.62 124 GLN A CA 1
ATOM 893 C C . GLN A 1 124 ? 16.607 40.507 -31.542 1.00 56.62 124 GLN A C 1
ATOM 895 O O . GLN A 1 124 ? 17.688 40.992 -31.877 1.00 56.62 124 GLN A O 1
ATOM 900 N N . GLN A 1 125 ? 15.521 40.591 -32.318 1.00 58.84 125 GLN A N 1
ATOM 901 C CA . GLN A 1 125 ? 15.531 41.293 -33.608 1.00 58.84 125 GLN A CA 1
ATOM 902 C C . GLN A 1 125 ? 15.512 42.822 -33.454 1.00 58.84 125 GLN A C 1
ATOM 904 O O . GLN A 1 125 ? 16.101 43.518 -34.279 1.00 58.84 125 GLN A O 1
ATOM 909 N N . GLY A 1 126 ? 14.917 43.357 -32.381 1.00 59.09 126 GLY A N 1
ATOM 910 C CA . GLY A 1 126 ? 14.924 44.798 -32.106 1.00 59.09 126 GLY A CA 1
ATOM 911 C C . GLY A 1 126 ? 16.305 45.344 -31.723 1.00 59.09 126 GLY A C 1
ATOM 912 O O . GLY A 1 126 ? 16.727 46.373 -32.247 1.00 59.09 126 GLY A O 1
ATOM 913 N N . LEU A 1 127 ? 17.052 44.649 -30.856 1.00 59.16 127 LEU A N 1
ATOM 914 C CA . LEU A 1 127 ? 18.346 45.149 -30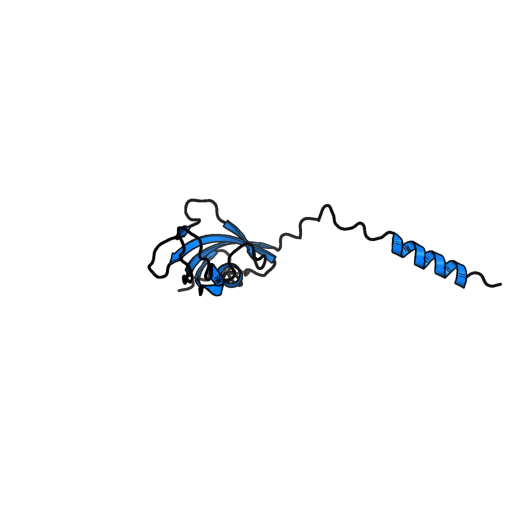.367 1.00 59.16 127 LEU A CA 1
ATOM 915 C C . LEU A 1 127 ? 19.453 45.110 -31.440 1.00 59.16 127 LEU A C 1
ATOM 917 O O . LEU A 1 127 ? 20.319 45.984 -31.458 1.00 59.16 127 LEU A O 1
ATOM 921 N N . GLN A 1 128 ? 19.409 44.154 -32.376 1.00 59.44 128 GLN A N 1
ATOM 922 C CA . GLN A 1 128 ? 20.395 44.087 -33.466 1.00 59.44 128 GLN A CA 1
ATOM 923 C C . GLN A 1 128 ? 20.272 45.241 -34.475 1.00 59.44 128 GLN A C 1
ATOM 925 O O . GLN A 1 128 ? 21.286 45.660 -35.033 1.00 59.44 128 GLN A O 1
ATOM 930 N N . GLN A 1 129 ? 19.075 45.804 -34.675 1.00 60.31 129 GLN A N 1
ATOM 931 C CA . GLN A 1 129 ? 18.879 46.936 -35.593 1.00 60.31 129 GLN A CA 1
ATOM 932 C C . GLN A 1 129 ? 19.416 48.260 -35.028 1.00 60.31 129 GLN A C 1
ATOM 934 O O . GLN A 1 129 ? 19.830 49.133 -35.785 1.00 60.31 129 GLN A O 1
ATOM 939 N N . ILE A 1 130 ? 19.473 48.403 -33.700 1.00 61.72 130 ILE A N 1
ATOM 940 C CA . ILE A 1 130 ? 20.015 49.604 -33.044 1.00 61.72 130 ILE A CA 1
ATOM 941 C C . ILE A 1 130 ? 21.552 49.563 -33.032 1.00 61.72 130 ILE A C 1
ATOM 943 O O . ILE A 1 130 ? 22.204 50.593 -33.191 1.00 61.72 130 ILE A O 1
ATOM 947 N N . LEU A 1 131 ? 22.145 48.372 -32.882 1.00 60.53 131 LEU A N 1
ATOM 948 C CA . LEU A 1 131 ? 23.602 48.205 -32.838 1.00 60.53 131 LEU A CA 1
ATOM 949 C C . LEU A 1 131 ? 24.266 48.293 -34.225 1.00 60.53 131 LEU A C 1
ATOM 951 O O . LEU A 1 131 ? 25.396 48.763 -34.314 1.00 60.53 131 LEU A O 1
ATOM 955 N N . ASN A 1 132 ? 23.566 47.927 -35.305 1.00 65.75 132 ASN A N 1
ATOM 956 C CA . ASN A 1 132 ? 24.093 48.001 -36.677 1.00 65.75 132 ASN A CA 1
ATOM 957 C C . ASN A 1 132 ? 23.801 49.337 -37.399 1.00 65.75 132 ASN A C 1
ATOM 959 O O . ASN A 1 132 ? 24.160 49.495 -38.565 1.00 65.75 132 ASN A O 1
ATOM 963 N N . GLY A 1 133 ? 23.159 50.300 -36.725 1.00 61.03 133 GLY A N 1
ATOM 964 C CA . GLY A 1 133 ? 22.598 51.519 -37.323 1.00 61.03 133 GLY A CA 1
ATOM 965 C C . GLY A 1 133 ? 23.232 52.850 -36.898 1.00 61.03 133 GLY A C 1
ATOM 966 O O . GLY A 1 133 ? 22.513 53.840 -36.807 1.00 61.03 133 GLY A O 1
ATOM 967 N N . LYS A 1 134 ? 24.546 52.917 -36.635 1.00 49.00 134 LYS A N 1
ATOM 968 C CA . LYS A 1 134 ? 25.280 54.199 -36.539 1.00 49.00 134 LYS A CA 1
ATOM 969 C C . LYS A 1 134 ? 26.399 54.274 -37.584 1.00 49.00 134 LYS A C 1
ATOM 971 O O . LYS A 1 134 ? 27.514 53.816 -37.340 1.00 49.00 134 LYS A O 1
ATOM 976 N N . LYS A 1 135 ? 26.079 54.872 -38.732 1.00 49.81 135 LYS A N 1
ATOM 977 C CA . LYS A 1 135 ? 26.969 55.838 -39.387 1.00 49.81 135 LYS A CA 1
ATOM 978 C C . LYS A 1 135 ? 26.584 57.228 -38.901 1.00 49.81 135 LYS A C 1
ATOM 980 O O . LYS A 1 135 ? 25.376 57.412 -38.633 1.00 49.81 135 LYS A O 1
#

Foldseek 3Di:
DKDADPPFPDADDQLKKWWKWKWKAFPVRHTLDTCVVHGTDIDGQVPPPAQQQVSVVRGRGGAQIKDKTWDWLNSHVAQVFDPPRGHHRTTMIMTMHTHDIGHRPPPDPPPCPDPPDPVVVVVVVVVVCVVVPDD

Solvent-accessible surface area (backbone atoms only — not comparable to full-atom values): 7792 Å² total; per-residue (Å²): 132,74,49,73,57,94,79,64,88,57,57,42,46,78,50,16,35,42,28,27,40,41,37,36,24,39,84,88,66,52,70,66,48,61,33,75,97,55,72,68,49,70,47,49,29,73,61,75,84,54,47,57,40,57,41,59,62,47,50,66,40,26,60,67,16,38,41,72,43,77,31,55,17,85,31,52,51,22,78,72,24,48,82,95,69,37,60,53,59,42,46,40,34,35,45,36,34,29,67,40,71,48,64,56,69,68,76,71,80,58,94,73,61,74,78,73,69,77,65,67,59,59,60,60,59,53,54,53,57,64,73,77,61,76,131

InterPro domains:
  IPR001179 FKBP-type peptidyl-prolyl cis-trans isomerase domain [PF00254] (8-99)
  IPR001179 FKBP-type peptidyl-prolyl cis-trans isomerase domain [PS50059] (15-102)
  IPR044609 Peptidyl-prolyl cis-trans isomerase FKBP2/11 [PTHR45779] (3-102)
  IPR046357 Peptidyl-prolyl cis-trans isomerase domain superfamily [G3DSA:3.10.50.40] (3-102)

Secondary structure (DSSP, 8-state):
--B--TT---B--TTEEEEEEEEEEETTS-EEEE-TTSPPEEEETTSSSS-HHHHHHTTTPBTT-EEEEEE-GGGTTGGG-BTTTB-TT--EEEEEEEEEEEEE------TT-----TTHHHHHHHHHHHHT---

Sequence (135 aa):
MQFVPSNCSRTAKVGDTATVHYTGTLTNGTQFDSSRGRAPFAFQVGGHSVIPGVDYGVIGMCAGENRTLTMVPELGYGAKGAPPTVPPNSTLKFDVEMISLAGPVAPAPNPLAPLAPIVTTFLQQGLQQILNGKK

pLDDT: mean 81.61, std 16.89, range [44.41, 96.38]

Nearest PDB structures (foldseek):
  4dz3-assembly1_B  TM=9.273E-01  e=1.036E-11  Burkholderia pseudomallei 1710b
  3uqb-assembly1_A  TM=9.726E-01 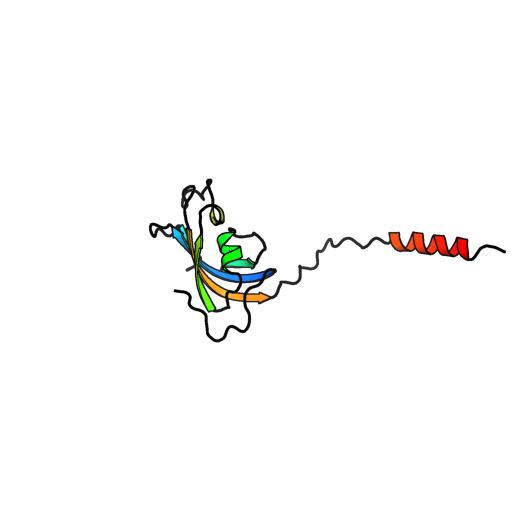 e=2.574E-11  Saccharomyces cerevisiae S288C
  7f2j-assembly1_B  TM=9.417E-01  e=2.725E-11  Arabidopsis thaliana
  8p3c-assembly1_B  TM=9.210E-01  e=2.297E-11  Burkholderia pseudomallei
  8z28-assembly1_A  TM=9.160E-01  e=3.421E-11  Pyricularia oryzae

Mean predicted aligned error: 11.81 Å

Organism: NCBI:txid381761